Protein AF-A0A382R3S6-F1 (afdb_monomer_lite)

Organism: NCBI:txid408172

pLDDT: mean 88.77, std 9.71, range [55.34, 96.81]

Sequence (74 aa):
MNMWKSISDVIGNVQGIAVSLITLSIVLEVVFGSAVPFLSLGVIGNISSIVGDLGSQGLIGLITLGILWALWKK

Foldseek 3Di:
DPVVVVVVVVVVVVVVVVVVVLVVLVVCCVVPNCPDPVNVPPSVVVVVVLVVVLVVVPPVSVVVVVVVVVVVVD

Radius of gyration: 16.39 Å; chains: 1; bounding box: 41×19×43 Å

Structure (mmCIF, N/CA/C/O backbone):
data_AF-A0A382R3S6-F1
#
_entry.id   AF-A0A382R3S6-F1
#
loop_
_atom_site.group_PDB
_atom_site.id
_atom_site.type_symbol
_atom_site.label_atom_id
_atom_site.label_alt_id
_atom_site.label_comp_id
_atom_site.label_asym_id
_atom_site.label_entity_id
_atom_site.label_seq_id
_atom_site.pdbx_PDB_ins_code
_atom_site.Cartn_x
_atom_site.Cartn_y
_atom_site.Cartn_z
_atom_site.occupancy
_atom_site.B_iso_or_equiv
_atom_site.auth_seq_id
_atom_site.auth_comp_id
_atom_site.auth_asym_id
_atom_site.auth_atom_id
_atom_site.pdbx_PDB_model_num
ATOM 1 N N . MET A 1 1 ? 22.881 -7.011 23.353 1.00 65.00 1 MET A N 1
ATOM 2 C CA . MET A 1 1 ? 21.716 -6.586 22.550 1.00 65.00 1 MET A CA 1
ATOM 3 C C . MET A 1 1 ? 20.660 -7.661 22.686 1.00 65.00 1 MET A C 1
ATOM 5 O O . MET A 1 1 ? 20.949 -8.816 22.404 1.00 65.00 1 MET A O 1
ATOM 9 N N . ASN A 1 2 ? 19.501 -7.323 23.238 1.00 89.19 2 ASN A N 1
ATOM 10 C CA . ASN A 1 2 ? 18.440 -8.288 23.512 1.00 89.19 2 ASN A CA 1
ATOM 11 C C . ASN A 1 2 ? 17.909 -8.768 22.152 1.00 89.19 2 ASN A C 1
ATOM 13 O O . ASN A 1 2 ? 17.711 -7.927 21.277 1.00 89.19 2 ASN A O 1
ATOM 17 N N . MET A 1 3 ? 17.663 -10.069 21.959 1.00 90.31 3 MET A N 1
ATOM 18 C CA . MET A 1 3 ? 17.183 -10.622 20.674 1.00 90.31 3 MET A CA 1
ATOM 19 C C . MET A 1 3 ? 15.972 -9.858 20.117 1.00 90.31 3 MET A C 1
ATOM 21 O O . MET A 1 3 ? 15.880 -9.616 18.918 1.00 90.31 3 MET A O 1
ATOM 25 N N . TRP A 1 4 ? 15.100 -9.395 21.013 1.00 93.19 4 TRP A N 1
ATOM 26 C CA . TRP A 1 4 ? 13.969 -8.526 20.704 1.00 93.19 4 TRP A CA 1
ATOM 27 C C . TRP A 1 4 ? 14.354 -7.268 19.912 1.00 93.19 4 TRP A C 1
ATOM 29 O O . TRP A 1 4 ? 13.719 -6.950 18.912 1.00 93.19 4 TRP A O 1
ATOM 39 N N . LYS A 1 5 ? 15.431 -6.587 20.317 1.00 91.38 5 LYS A N 1
ATOM 40 C CA . LYS A 1 5 ? 15.912 -5.375 19.650 1.00 91.38 5 LYS A CA 1
ATOM 41 C C . LYS A 1 5 ? 16.493 -5.677 18.266 1.00 91.38 5 LYS A C 1
ATOM 43 O O . LYS A 1 5 ? 16.246 -4.937 17.327 1.00 91.38 5 LYS A O 1
ATOM 48 N N . SER A 1 6 ? 17.214 -6.786 18.109 1.00 92.88 6 SER A N 1
ATOM 49 C CA . SER A 1 6 ? 17.723 -7.198 16.793 1.00 92.88 6 SER A CA 1
ATOM 50 C C . SER A 1 6 ? 16.592 -7.511 15.812 1.00 92.88 6 SER A C 1
ATOM 52 O O . SER A 1 6 ? 16.672 -7.128 14.651 1.00 92.88 6 SER A O 1
ATOM 54 N N . ILE A 1 7 ? 15.526 -8.168 16.279 1.00 92.56 7 ILE A N 1
ATOM 55 C CA . IL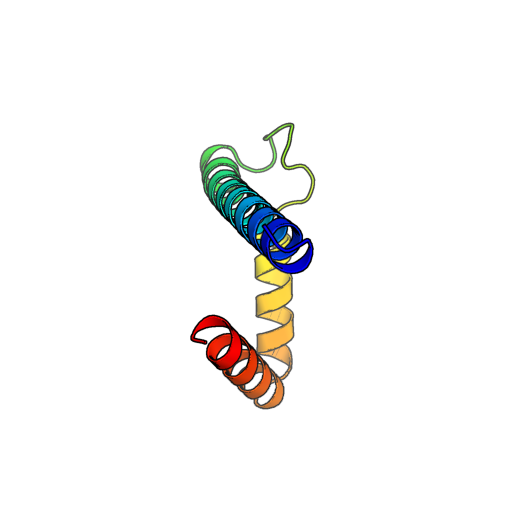E A 1 7 ? 14.352 -8.468 15.451 1.00 92.56 7 ILE A CA 1
ATOM 56 C C . ILE A 1 7 ? 13.628 -7.177 15.058 1.00 92.56 7 ILE A C 1
ATOM 58 O O . ILE A 1 7 ? 13.331 -6.993 13.879 1.00 92.56 7 ILE A O 1
ATOM 62 N N . SER A 1 8 ? 13.387 -6.262 16.005 1.00 91.94 8 SER A N 1
ATOM 63 C CA . SER A 1 8 ? 12.745 -4.980 15.690 1.00 91.94 8 SER A CA 1
ATOM 64 C C . SER A 1 8 ? 13.570 -4.148 14.709 1.00 91.94 8 SER A C 1
ATOM 66 O O . SER A 1 8 ? 13.013 -3.557 13.788 1.00 91.94 8 SER A O 1
ATOM 68 N N . ASP A 1 9 ? 14.896 -4.144 14.871 1.00 93.69 9 ASP A N 1
ATOM 69 C CA . ASP A 1 9 ? 15.804 -3.398 14.002 1.00 93.69 9 ASP A CA 1
ATOM 70 C C . ASP A 1 9 ? 15.816 -3.997 12.574 1.00 93.69 9 ASP A C 1
ATOM 72 O O . ASP A 1 9 ? 15.771 -3.255 11.592 1.00 93.69 9 ASP A O 1
ATOM 76 N N . VAL A 1 10 ? 15.789 -5.330 12.423 1.00 94.00 10 VAL A N 1
ATOM 77 C CA . VAL A 1 10 ? 15.667 -5.991 11.106 1.00 94.00 10 VAL A CA 1
ATOM 78 C C . VAL A 1 10 ? 14.331 -5.671 10.438 1.00 94.00 10 VAL A C 1
ATOM 80 O O . VAL A 1 10 ? 14.320 -5.315 9.262 1.00 94.00 10 VAL A O 1
ATOM 83 N N . ILE A 1 11 ? 13.216 -5.755 11.169 1.00 94.31 11 ILE A N 1
ATOM 84 C CA . ILE A 1 11 ? 11.884 -5.443 10.627 1.00 94.31 11 ILE A CA 1
ATOM 85 C C . ILE A 1 11 ? 11.830 -3.992 10.140 1.00 94.31 11 ILE A C 1
ATOM 87 O O . ILE A 1 11 ? 11.378 -3.748 9.023 1.00 94.31 11 ILE A O 1
ATOM 91 N N . GLY A 1 12 ? 12.344 -3.044 10.929 1.00 93.56 12 GLY A N 1
ATOM 92 C CA . GLY A 1 12 ? 12.392 -1.634 10.540 1.00 93.56 12 GLY A CA 1
ATOM 93 C C . GLY A 1 12 ? 13.213 -1.397 9.270 1.00 93.56 12 GLY A C 1
ATOM 94 O O . GLY A 1 12 ? 12.764 -0.699 8.361 1.00 93.56 12 GLY A O 1
ATOM 95 N N . ASN A 1 13 ? 14.381 -2.036 9.156 1.00 94.50 13 ASN A N 1
ATOM 96 C CA . ASN A 1 13 ? 15.223 -1.931 7.961 1.00 94.50 13 ASN A CA 1
ATOM 97 C C . ASN A 1 13 ? 14.548 -2.530 6.720 1.00 94.50 13 ASN A C 1
ATOM 99 O O . ASN A 1 13 ? 14.554 -1.916 5.653 1.00 94.50 13 ASN A O 1
ATOM 103 N N . VAL A 1 14 ? 13.931 -3.707 6.853 1.00 95.25 14 VAL A N 1
ATOM 104 C CA . VAL A 1 14 ? 13.206 -4.359 5.752 1.00 95.25 14 VAL A CA 1
ATOM 105 C C . VAL A 1 14 ? 12.002 -3.524 5.321 1.00 95.25 14 VAL A C 1
ATOM 107 O O . VAL A 1 14 ? 11.783 -3.358 4.123 1.00 95.25 14 VAL A O 1
ATOM 110 N N . GLN A 1 15 ? 11.259 -2.940 6.266 1.00 94.12 15 GLN A N 1
ATOM 111 C CA . GLN A 1 15 ? 10.165 -2.019 5.963 1.00 94.12 15 GLN A CA 1
ATOM 112 C C . GLN A 1 15 ? 10.663 -0.803 5.173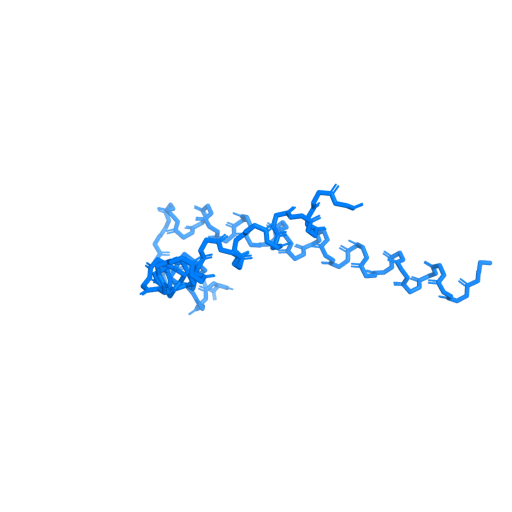 1.00 94.12 15 GLN A C 1
ATOM 114 O O . GLN A 1 15 ? 10.051 -0.442 4.168 1.00 94.12 15 GLN A O 1
ATOM 119 N N . GLY A 1 16 ? 11.781 -0.197 5.584 1.00 93.06 16 GLY A N 1
ATOM 120 C CA . GLY A 1 16 ? 12.390 0.920 4.860 1.00 93.06 16 GLY A CA 1
ATOM 121 C C . GLY A 1 16 ? 12.722 0.557 3.412 1.00 93.06 16 GLY A C 1
ATOM 122 O O . GLY A 1 16 ? 12.309 1.258 2.490 1.00 93.06 16 GLY A O 1
ATOM 123 N N . ILE A 1 17 ? 13.379 -0.589 3.205 1.00 93.50 17 ILE A N 1
ATOM 124 C CA . ILE A 1 17 ? 13.703 -1.100 1.865 1.00 93.50 17 ILE A CA 1
ATOM 125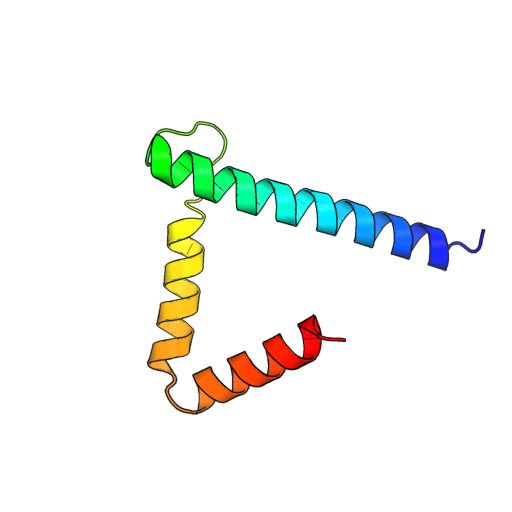 C C . ILE A 1 17 ? 12.424 -1.330 1.051 1.00 93.50 17 ILE A C 1
ATOM 127 O O . ILE A 1 17 ? 12.342 -0.884 -0.090 1.00 93.50 17 ILE A O 1
ATOM 131 N N . ALA A 1 18 ? 11.408 -1.973 1.628 1.00 90.75 18 ALA A N 1
ATOM 132 C CA . ALA A 1 18 ? 10.151 -2.251 0.939 1.00 90.75 18 ALA A CA 1
ATOM 133 C C . ALA A 1 18 ? 9.444 -0.965 0.474 1.00 90.75 18 ALA A C 1
ATOM 135 O O . ALA A 1 18 ? 9.024 -0.878 -0.679 1.00 90.75 18 ALA A O 1
ATOM 136 N N . VAL A 1 19 ? 9.368 0.061 1.328 1.00 92.56 19 VAL A N 1
ATOM 137 C CA . VAL A 1 19 ? 8.760 1.358 0.978 1.00 92.56 19 VAL A CA 1
ATOM 138 C C . VAL A 1 19 ? 9.552 2.065 -0.126 1.00 92.56 19 VAL A C 1
ATOM 140 O O . VAL A 1 19 ? 8.959 2.603 -1.066 1.00 92.56 19 VAL A O 1
ATOM 143 N N . SER A 1 20 ? 10.886 2.038 -0.062 1.00 92.06 20 SER A N 1
ATOM 144 C CA . SER A 1 20 ? 11.735 2.586 -1.126 1.00 92.06 20 SER A CA 1
ATOM 145 C C . SER A 1 20 ? 11.527 1.858 -2.454 1.00 92.06 20 SER A C 1
ATOM 147 O O . SER A 1 20 ? 11.428 2.512 -3.492 1.00 92.06 20 SER A O 1
ATOM 149 N N . LEU A 1 21 ? 11.397 0.529 -2.432 1.00 90.75 21 LEU A N 1
ATOM 150 C CA . LEU A 1 21 ? 11.122 -0.265 -3.628 1.00 90.75 21 LEU A CA 1
ATOM 151 C C . LEU A 1 21 ? 9.748 0.058 -4.219 1.00 90.75 21 LEU A C 1
ATOM 153 O O . LEU A 1 21 ? 9.661 0.260 -5.426 1.00 90.75 21 LEU A O 1
ATOM 157 N N . ILE A 1 22 ? 8.696 0.190 -3.403 1.00 90.75 22 ILE A N 1
ATOM 158 C CA . ILE A 1 22 ? 7.363 0.615 -3.872 1.00 90.75 22 ILE A CA 1
ATOM 159 C C . ILE A 1 22 ? 7.446 1.994 -4.536 1.00 90.75 22 ILE A C 1
ATOM 161 O O . ILE A 1 22 ? 6.938 2.183 -5.638 1.00 90.75 22 ILE A O 1
ATOM 165 N N . THR A 1 23 ? 8.137 2.943 -3.902 1.00 90.88 23 THR A N 1
ATOM 166 C CA . THR A 1 23 ? 8.284 4.310 -4.425 1.00 90.88 23 THR A CA 1
ATOM 167 C C . THR A 1 23 ? 9.020 4.319 -5.764 1.00 90.88 23 THR A C 1
ATOM 169 O O . THR A 1 23 ? 8.553 4.930 -6.723 1.00 90.88 23 THR A O 1
ATOM 172 N N . LEU A 1 24 ? 10.141 3.598 -5.857 1.00 91.12 24 LEU A N 1
ATOM 173 C CA . LEU A 1 24 ? 10.887 3.432 -7.103 1.00 91.12 24 LEU A CA 1
ATOM 174 C C . LEU A 1 24 ? 10.016 2.799 -8.193 1.00 91.12 24 LEU A C 1
ATOM 176 O O . LEU A 1 24 ? 10.053 3.229 -9.345 1.00 91.12 24 LEU A O 1
ATOM 180 N N . SER A 1 25 ? 9.213 1.806 -7.814 1.00 89.31 25 SER A N 1
ATOM 181 C CA . SER A 1 25 ? 8.335 1.094 -8.736 1.00 89.31 25 SER A CA 1
ATOM 182 C C . SER A 1 25 ? 7.313 2.026 -9.375 1.00 89.31 25 SER A C 1
ATOM 184 O O . SER A 1 25 ? 7.173 2.030 -10.592 1.00 89.31 25 SER A O 1
ATOM 186 N N . ILE A 1 26 ? 6.663 2.868 -8.566 1.00 90.06 26 ILE A N 1
ATOM 187 C CA . ILE A 1 26 ? 5.681 3.850 -9.041 1.00 90.06 26 ILE A CA 1
ATOM 188 C C . ILE A 1 26 ? 6.330 4.815 -10.039 1.00 90.06 26 ILE A C 1
ATOM 190 O O . ILE A 1 26 ? 5.778 5.050 -11.109 1.00 90.06 26 ILE A O 1
ATOM 194 N N . VAL A 1 27 ? 7.517 5.350 -9.728 1.00 90.62 27 VAL A N 1
ATOM 195 C CA . VAL A 1 27 ? 8.214 6.292 -10.624 1.00 90.62 27 VAL A CA 1
ATOM 196 C C . VAL A 1 27 ? 8.547 5.637 -11.965 1.00 90.62 27 VAL A C 1
ATOM 198 O O . VAL A 1 27 ? 8.314 6.231 -13.016 1.00 90.62 27 VAL A O 1
ATOM 201 N N . LEU A 1 28 ? 9.068 4.410 -11.947 1.00 89.44 28 LEU A N 1
ATOM 202 C CA . LEU A 1 28 ? 9.432 3.696 -13.170 1.00 89.44 28 LEU A CA 1
ATOM 203 C C . LEU A 1 28 ? 8.210 3.310 -14.009 1.00 89.44 28 LEU A C 1
ATOM 205 O O . 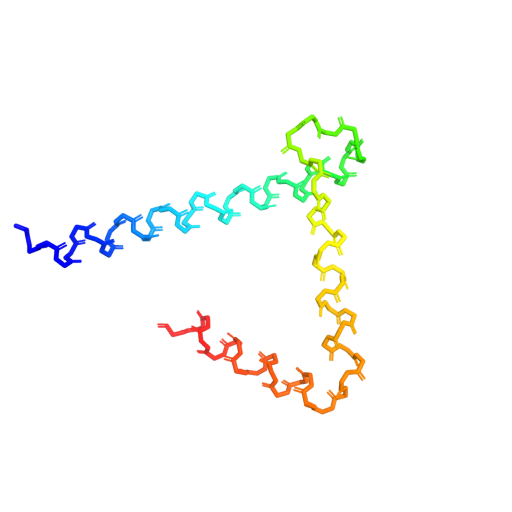LEU A 1 28 ? 8.252 3.463 -15.227 1.00 89.44 28 LEU A O 1
ATOM 209 N N . GLU A 1 29 ? 7.128 2.855 -13.375 1.00 88.00 29 GLU A N 1
ATOM 210 C CA . GLU A 1 29 ? 5.872 2.504 -14.050 1.00 88.00 29 GLU A CA 1
ATOM 211 C C . GLU A 1 29 ? 5.227 3.738 -14.708 1.00 88.00 29 GLU A C 1
ATOM 213 O O . GLU A 1 29 ? 4.712 3.640 -15.818 1.00 88.00 29 GLU A O 1
ATOM 218 N N . VAL A 1 30 ? 5.335 4.925 -14.097 1.00 88.44 30 VAL A N 1
ATOM 219 C CA . VAL A 1 30 ? 4.871 6.186 -14.709 1.00 88.44 30 VAL A CA 1
ATOM 220 C C . VAL A 1 30 ? 5.708 6.579 -15.931 1.00 88.44 30 VAL A C 1
ATOM 222 O O . VAL A 1 30 ? 5.152 7.028 -16.931 1.00 88.44 30 VAL A O 1
ATOM 225 N N . VAL A 1 31 ? 7.037 6.437 -15.866 1.00 89.19 31 VAL A N 1
ATOM 226 C CA . VAL A 1 31 ? 7.945 6.891 -16.938 1.00 89.19 31 VAL A CA 1
ATOM 227 C C . VAL A 1 31 ? 7.973 5.924 -18.121 1.00 89.19 31 VAL A C 1
ATOM 229 O O . VAL A 1 31 ? 7.983 6.356 -19.272 1.00 89.19 31 VAL A O 1
ATOM 232 N N . PHE A 1 32 ? 8.011 4.620 -17.850 1.00 86.62 32 PHE A N 1
ATOM 233 C CA . PHE A 1 32 ? 8.230 3.582 -18.860 1.00 86.62 32 PHE A CA 1
ATOM 234 C C . PHE A 1 32 ? 6.995 2.707 -19.122 1.00 86.62 32 PHE A C 1
ATOM 236 O O . PHE A 1 32 ? 7.021 1.871 -20.027 1.00 86.62 32 PHE A O 1
ATOM 243 N N . GLY A 1 33 ? 5.912 2.876 -18.360 1.00 79.69 33 GLY A N 1
ATOM 244 C CA . GLY A 1 33 ? 4.717 2.041 -18.466 1.00 79.69 33 GLY A CA 1
ATOM 245 C C . GLY A 1 33 ? 4.949 0.601 -17.993 1.00 79.69 33 GLY A C 1
ATOM 246 O O . GLY A 1 33 ? 5.802 0.320 -17.152 1.00 79.69 33 GLY A O 1
ATOM 247 N N . SER A 1 34 ? 4.206 -0.344 -18.575 1.00 71.00 34 SER A N 1
ATOM 248 C CA . SER A 1 34 ? 4.216 -1.772 -18.208 1.00 71.00 34 SER A CA 1
ATOM 249 C C . SER A 1 34 ? 5.483 -2.540 -18.619 1.00 71.00 34 SER A C 1
ATOM 251 O O . SER A 1 34 ? 5.556 -3.751 -18.430 1.00 71.00 34 SER A O 1
ATOM 253 N N . ALA A 1 35 ? 6.470 -1.872 -19.218 1.00 70.19 35 ALA A N 1
ATOM 254 C CA . ALA A 1 35 ? 7.665 -2.498 -19.784 1.00 70.19 35 ALA A CA 1
ATOM 255 C C . ALA A 1 35 ? 8.813 -2.695 -18.772 1.00 70.19 35 ALA A C 1
ATOM 257 O O . ALA A 1 35 ? 9.922 -3.052 -19.171 1.00 70.19 35 ALA A O 1
ATOM 258 N N . VAL A 1 36 ? 8.590 -2.459 -17.473 1.00 70.38 36 VAL A N 1
ATOM 259 C CA . VAL A 1 36 ? 9.656 -2.549 -16.464 1.00 70.38 36 VAL A CA 1
ATOM 260 C C . VAL A 1 36 ? 9.882 -4.016 -16.033 1.00 70.38 36 VAL A C 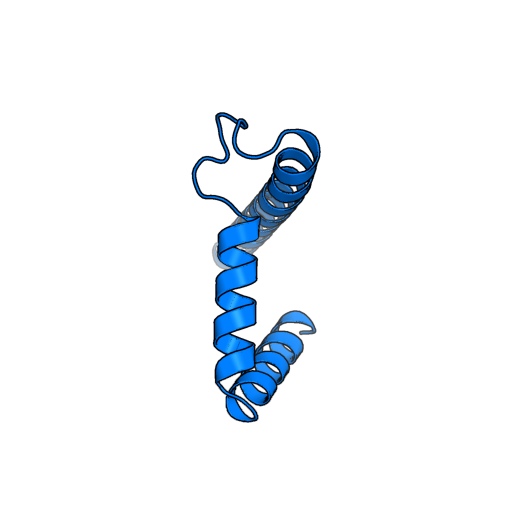1
ATOM 262 O O . VAL A 1 36 ? 9.002 -4.604 -15.401 1.00 70.38 36 VAL A O 1
ATOM 265 N N . PRO A 1 37 ? 11.062 -4.623 -16.302 1.00 65.19 37 PRO A N 1
ATOM 266 C CA . PRO A 1 37 ? 11.279 -6.078 -16.197 1.00 65.19 37 PRO A CA 1
ATOM 267 C C . PRO A 1 37 ? 11.122 -6.683 -14.796 1.00 65.19 37 PRO A C 1
ATOM 269 O O . PRO A 1 37 ? 10.896 -7.881 -14.659 1.00 65.19 37 PRO A O 1
ATOM 272 N N . PHE A 1 38 ? 11.272 -5.872 -13.753 1.00 67.00 38 PHE A N 1
ATOM 273 C CA . PHE A 1 38 ? 11.230 -6.294 -12.350 1.00 67.00 38 PHE A CA 1
ATOM 274 C C . PHE A 1 38 ? 9.941 -5.860 -11.630 1.00 67.00 38 PHE A C 1
ATOM 276 O O . PHE A 1 38 ? 9.800 -6.117 -10.438 1.00 67.00 38 PHE A O 1
ATOM 283 N N . LEU A 1 39 ? 8.991 -5.237 -12.342 1.00 66.25 39 LEU A N 1
ATOM 284 C CA . LEU A 1 39 ? 7.742 -4.687 -11.790 1.00 66.25 39 LEU A CA 1
ATOM 285 C C . LEU A 1 39 ? 6.492 -5.308 -12.428 1.00 66.25 39 LEU A C 1
ATOM 287 O O . LEU A 1 39 ? 5.481 -4.636 -12.624 1.00 66.25 39 LEU A O 1
ATOM 291 N N . SER A 1 40 ? 6.539 -6.601 -12.751 1.00 60.50 40 SER A N 1
ATOM 292 C CA . SER A 1 40 ? 5.464 -7.299 -13.477 1.00 60.50 40 SER A CA 1
ATOM 293 C C . SER A 1 40 ? 4.112 -7.361 -12.748 1.00 60.50 40 SER A C 1
ATOM 295 O O . SER A 1 40 ? 3.128 -7.789 -13.344 1.00 60.50 40 SER A O 1
ATOM 297 N N . LEU A 1 41 ? 4.044 -6.939 -11.480 1.00 68.19 41 LEU A N 1
ATOM 298 C CA . LEU A 1 41 ? 2.837 -6.984 -10.649 1.00 68.19 41 LEU A CA 1
ATOM 299 C C . LEU A 1 41 ? 2.028 -5.675 -10.616 1.00 68.19 41 LEU A C 1
ATOM 301 O O . LEU A 1 41 ? 1.056 -5.624 -9.869 1.00 68.19 41 LEU A O 1
ATOM 305 N N . GLY A 1 42 ? 2.391 -4.646 -11.396 1.00 82.50 42 GLY A N 1
ATOM 306 C CA . GLY A 1 42 ? 1.597 -3.414 -11.565 1.00 82.50 42 GLY A CA 1
ATOM 307 C C . GLY A 1 42 ? 1.257 -2.722 -10.241 1.00 82.50 42 GLY A C 1
ATOM 308 O O . GLY A 1 42 ? 0.148 -2.853 -9.717 1.00 82.50 42 GLY A O 1
ATOM 309 N N . VAL A 1 43 ? 2.214 -1.984 -9.672 1.00 88.69 43 VAL A N 1
ATOM 310 C CA . VAL A 1 43 ? 2.072 -1.395 -8.329 1.00 88.69 43 VAL A CA 1
ATOM 311 C C . VAL A 1 43 ? 0.966 -0.348 -8.312 1.00 88.69 43 VAL A C 1
ATOM 313 O O . VAL A 1 43 ? 0.161 -0.321 -7.380 1.00 88.69 43 VAL A O 1
ATOM 316 N N . ILE A 1 44 ? 0.882 0.473 -9.360 1.00 89.31 44 ILE A N 1
ATOM 317 C CA . ILE A 1 44 ? -0.169 1.488 -9.482 1.00 89.31 44 ILE A CA 1
ATOM 318 C C . ILE A 1 44 ? -1.539 0.815 -9.569 1.00 89.31 44 ILE A C 1
ATOM 320 O O . ILE A 1 44 ? -2.453 1.217 -8.855 1.00 89.31 44 ILE A O 1
ATOM 324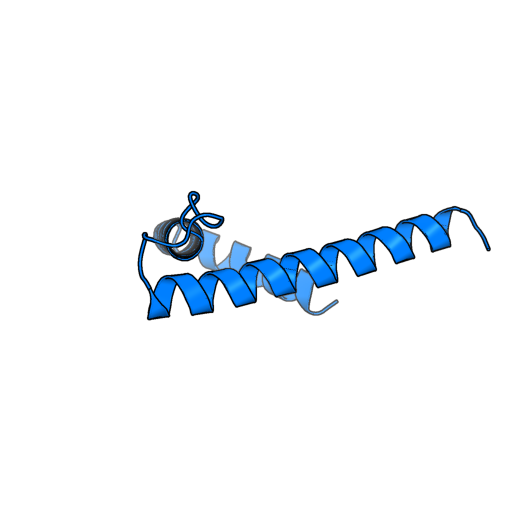 N N . GLY A 1 45 ? -1.665 -0.253 -10.362 1.00 90.06 45 GLY A N 1
ATOM 325 C CA . GLY A 1 45 ? -2.905 -1.026 -10.478 1.00 90.06 45 GLY A CA 1
ATOM 326 C C . GLY A 1 45 ? -3.387 -1.584 -9.136 1.00 90.06 45 GLY A C 1
ATOM 327 O O . GLY A 1 45 ? -4.557 -1.424 -8.787 1.00 90.06 45 GLY A O 1
ATOM 328 N N . ASN A 1 46 ? -2.480 -2.154 -8.339 1.00 91.00 46 ASN A N 1
ATOM 329 C CA . ASN A 1 46 ? -2.813 -2.665 -7.006 1.00 91.00 46 ASN A CA 1
ATOM 330 C C . ASN A 1 46 ? -3.278 -1.547 -6.061 1.00 91.00 46 ASN A C 1
ATOM 332 O O . ASN A 1 46 ? -4.279 -1.707 -5.362 1.00 91.00 46 ASN A O 1
ATOM 336 N N . ILE A 1 47 ? -2.594 -0.397 -6.062 1.00 91.25 47 ILE A N 1
ATOM 337 C CA . ILE A 1 47 ? -2.993 0.768 -5.255 1.00 91.25 47 ILE A CA 1
ATOM 338 C C . ILE A 1 47 ? -4.365 1.281 -5.703 1.00 91.25 47 ILE A C 1
ATOM 340 O O . ILE A 1 47 ? -5.234 1.524 -4.867 1.00 91.25 47 ILE A O 1
ATOM 344 N N . SER A 1 48 ? -4.586 1.415 -7.011 1.00 92.88 48 SER A N 1
ATOM 345 C CA . SER A 1 48 ? -5.865 1.852 -7.570 1.00 92.88 48 SER A CA 1
ATOM 346 C C . SER A 1 48 ? -7.006 0.900 -7.216 1.00 92.88 48 SER A C 1
ATOM 348 O O . SER A 1 48 ? -8.092 1.379 -6.895 1.00 92.88 48 SER A O 1
ATOM 350 N N . SER A 1 49 ? -6.765 -0.416 -7.202 1.00 95.06 49 SER A N 1
ATOM 351 C CA . SER A 1 49 ? -7.756 -1.403 -6.757 1.00 95.06 49 SER A CA 1
ATOM 352 C C . SER A 1 49 ? -8.128 -1.196 -5.292 1.00 95.06 49 SER A C 1
ATOM 354 O O . SER A 1 49 ? -9.307 -1.081 -4.981 1.00 95.06 49 SER A O 1
ATOM 356 N N . ILE A 1 50 ? -7.139 -1.054 -4.402 1.00 94.12 50 ILE A N 1
ATOM 357 C CA . ILE A 1 50 ? -7.384 -0.822 -2.969 1.00 94.12 50 ILE A CA 1
ATOM 358 C C . ILE A 1 50 ? -8.180 0.471 -2.754 1.00 94.12 50 ILE A C 1
ATOM 360 O O . ILE A 1 50 ? -9.125 0.503 -1.967 1.00 94.12 50 ILE A O 1
ATOM 364 N N . VAL A 1 51 ? -7.817 1.550 -3.453 1.00 94.25 51 VAL A N 1
ATOM 365 C CA . VAL A 1 51 ? -8.538 2.828 -3.368 1.00 94.25 51 VAL A CA 1
ATOM 366 C C . VAL A 1 51 ? -9.970 2.687 -3.890 1.00 94.25 51 VAL A C 1
ATOM 368 O O . VAL A 1 51 ? -10.892 3.219 -3.273 1.00 94.25 51 VAL A O 1
ATOM 371 N N . GLY A 1 52 ? -10.172 1.954 -4.988 1.00 96.56 52 GLY A N 1
ATOM 372 C CA . GLY A 1 52 ? -11.495 1.650 -5.531 1.00 96.56 52 GLY A CA 1
ATOM 373 C C . GLY A 1 52 ? -12.356 0.857 -4.549 1.00 96.56 52 GLY A C 1
ATOM 374 O O . GLY A 1 52 ? -13.495 1.246 -4.282 1.00 96.56 52 GLY A O 1
ATOM 375 N N . ASP A 1 53 ? -11.788 -0.187 -3.944 1.00 95.75 53 ASP A N 1
ATOM 376 C CA . ASP A 1 53 ? -12.453 -1.003 -2.931 1.00 95.75 53 ASP A CA 1
ATOM 377 C C . ASP A 1 53 ? -12.879 -0.133 -1.749 1.00 95.75 53 ASP A C 1
ATOM 379 O O . ASP A 1 53 ? -14.056 -0.113 -1.396 1.00 95.75 53 ASP A O 1
ATOM 383 N N . LEU A 1 54 ? -11.970 0.673 -1.193 1.00 95.44 54 LEU A N 1
ATOM 384 C CA . LEU A 1 54 ? -12.283 1.580 -0.086 1.00 95.44 54 LEU A CA 1
ATOM 385 C C . LEU A 1 54 ? -13.341 2.627 -0.467 1.00 95.44 54 LEU A C 1
ATOM 387 O O . LEU A 1 54 ? -14.238 2.899 0.329 1.00 95.44 54 LEU A O 1
ATOM 391 N N . GLY A 1 55 ? -13.288 3.185 -1.678 1.00 94.06 55 GLY A N 1
ATOM 392 C CA . GLY A 1 55 ? -14.289 4.135 -2.169 1.00 94.06 55 GLY A CA 1
ATOM 393 C C . GLY A 1 55 ? -15.682 3.518 -2.332 1.00 94.06 55 GLY A C 1
ATOM 394 O O . GLY A 1 55 ? -16.684 4.165 -2.027 1.00 94.06 55 GLY A O 1
ATOM 395 N N . SER A 1 56 ? -15.756 2.251 -2.751 1.00 96.81 56 SER A N 1
ATOM 396 C CA . SER A 1 56 ? -17.021 1.534 -2.967 1.00 96.81 56 SER A CA 1
ATOM 397 C C . SER A 1 56 ? -17.780 1.200 -1.674 1.00 96.81 56 SER A C 1
ATOM 399 O O . SER A 1 56 ? -18.997 1.034 -1.700 1.00 96.81 56 SER A O 1
ATOM 401 N N . GLN A 1 57 ? -17.087 1.151 -0.530 1.00 95.44 57 GLN A N 1
ATOM 402 C CA . GLN A 1 57 ? -17.665 0.808 0.778 1.00 95.44 57 GLN A CA 1
ATOM 403 C C . GLN A 1 57 ? -18.315 2.002 1.510 1.00 95.44 57 GLN A C 1
ATOM 405 O O . GLN A 1 57 ? -18.827 1.848 2.623 1.00 95.44 57 GLN A O 1
ATOM 410 N N . GLY A 1 58 ? -18.280 3.213 0.938 1.00 92.88 58 GLY A N 1
ATOM 411 C CA . GLY A 1 58 ? -18.883 4.410 1.536 1.00 92.88 58 GLY A CA 1
ATOM 412 C C . GLY A 1 58 ? -18.311 4.747 2.922 1.00 92.88 58 GLY A C 1
ATOM 413 O O . GLY A 1 58 ? -17.101 4.908 3.086 1.00 92.88 58 GLY A O 1
ATOM 414 N N . LEU A 1 59 ? -19.175 4.848 3.942 1.00 95.56 59 LEU A N 1
ATOM 415 C CA . LEU A 1 59 ? -18.766 5.208 5.310 1.00 95.56 59 LEU A CA 1
ATOM 416 C C . LEU A 1 59 ? -17.770 4.207 5.916 1.00 95.56 59 LEU A C 1
ATOM 418 O O . LEU A 1 59 ? -16.845 4.612 6.617 1.00 95.56 59 LEU A O 1
ATOM 422 N N . ILE A 1 60 ? -17.929 2.913 5.629 1.00 96.56 60 ILE A N 1
ATOM 423 C CA . ILE A 1 60 ? -17.033 1.869 6.146 1.00 96.56 60 ILE A CA 1
ATOM 424 C C . ILE A 1 60 ? -15.623 2.063 5.581 1.00 96.56 60 ILE A C 1
ATOM 426 O O . ILE A 1 60 ? -14.646 1.956 6.319 1.00 96.56 60 ILE A O 1
ATOM 430 N N . GLY A 1 61 ? -15.511 2.438 4.304 1.00 96.19 61 GLY A N 1
ATOM 431 C CA . GLY A 1 61 ? -14.231 2.770 3.680 1.00 96.19 61 GLY A CA 1
ATOM 432 C C . GLY A 1 61 ? -13.516 3.929 4.374 1.00 96.19 61 GLY A C 1
ATOM 433 O O . GLY A 1 61 ? -12.324 3.836 4.667 1.00 96.19 61 GLY A O 1
ATOM 434 N N . LEU A 1 62 ? -14.251 4.992 4.720 1.00 95.75 62 LEU A N 1
ATOM 435 C CA . LEU A 1 62 ? -13.706 6.137 5.460 1.00 95.75 62 LEU A CA 1
ATOM 436 C C . LEU A 1 62 ? -13.253 5.761 6.875 1.00 95.75 62 LEU A C 1
ATOM 438 O O . LEU A 1 62 ? -12.205 6.222 7.325 1.00 95.75 62 LEU A O 1
ATOM 442 N N . ILE A 1 63 ? -14.009 4.905 7.568 1.00 96.75 63 ILE A N 1
ATOM 443 C CA . ILE A 1 63 ? -13.619 4.392 8.887 1.00 96.75 63 ILE A CA 1
ATOM 444 C C . ILE A 1 63 ? -12.319 3.590 8.775 1.00 96.75 63 ILE A C 1
ATOM 446 O O . ILE A 1 63 ? -11.390 3.828 9.549 1.00 96.75 63 ILE A O 1
ATOM 450 N N . THR A 1 64 ? -12.213 2.696 7.789 1.00 96.44 64 THR A N 1
ATOM 451 C CA . THR A 1 64 ? -10.989 1.923 7.542 1.00 96.44 64 THR A CA 1
ATOM 452 C C . THR A 1 64 ? -9.797 2.842 7.271 1.00 96.44 64 THR A C 1
ATOM 454 O O . THR A 1 64 ? -8.747 2.669 7.888 1.00 96.44 64 THR A O 1
ATOM 457 N N . LEU A 1 65 ? -9.958 3.866 6.425 1.00 94.75 65 LEU A N 1
ATOM 458 C CA . LEU A 1 65 ? -8.915 4.870 6.182 1.00 94.75 65 LEU A CA 1
ATOM 459 C C . LEU A 1 65 ? -8.505 5.605 7.467 1.00 94.75 65 LEU A C 1
ATOM 461 O O . LEU A 1 65 ? -7.314 5.783 7.715 1.00 94.75 65 LEU A O 1
ATOM 465 N N . GLY A 1 66 ? -9.470 5.986 8.308 1.00 95.50 66 GLY A N 1
ATOM 466 C CA . GLY A 1 66 ? -9.209 6.631 9.596 1.00 95.50 66 GLY A CA 1
ATOM 467 C C . GLY A 1 66 ? -8.397 5.752 10.553 1.00 95.50 66 GLY A C 1
ATOM 468 O O . GLY A 1 66 ? -7.463 6.239 11.193 1.00 95.50 66 GLY A O 1
ATOM 469 N N . ILE A 1 67 ? -8.699 4.451 10.613 1.00 95.81 67 ILE A N 1
ATOM 470 C CA . ILE A 1 67 ? -7.948 3.480 11.422 1.00 95.81 67 ILE A CA 1
ATOM 471 C C . ILE A 1 67 ? -6.520 3.323 10.888 1.00 95.81 67 ILE A C 1
ATOM 473 O O . ILE A 1 67 ? -5.567 3.417 11.662 1.00 95.81 67 ILE A O 1
ATOM 477 N N . LEU A 1 68 ? -6.356 3.124 9.576 1.00 94.31 68 LEU A N 1
ATOM 478 C CA . LEU A 1 68 ? -5.036 2.991 8.949 1.00 94.31 68 LEU A CA 1
ATOM 479 C C . LEU A 1 68 ? -4.172 4.237 9.184 1.00 94.31 68 LEU A C 1
ATOM 481 O O . LEU A 1 68 ? -2.996 4.122 9.529 1.00 94.31 68 LEU A O 1
ATOM 485 N N . TRP A 1 69 ? -4.762 5.428 9.070 1.00 95.19 69 TRP A N 1
ATOM 486 C CA . TRP A 1 69 ? -4.070 6.686 9.336 1.00 95.19 69 TRP A CA 1
ATOM 487 C C . TRP A 1 69 ? -3.641 6.825 10.803 1.00 95.19 69 TRP A C 1
ATOM 489 O O . TRP A 1 69 ? -2.517 7.246 11.084 1.00 95.19 69 TRP A O 1
ATOM 499 N N . ALA A 1 70 ? -4.497 6.423 11.747 1.00 95.69 70 ALA A N 1
ATOM 500 C CA . ALA A 1 70 ? -4.169 6.432 13.171 1.00 95.69 70 ALA A CA 1
ATOM 501 C C . ALA A 1 70 ? -3.024 5.465 13.524 1.00 95.69 70 ALA A C 1
ATOM 503 O O . ALA A 1 70 ? -2.224 5.778 14.406 1.00 95.69 70 ALA A O 1
ATOM 504 N N . LEU A 1 71 ? -2.925 4.320 12.834 1.00 92.75 71 LEU A N 1
ATOM 505 C CA . LEU A 1 71 ? -1.819 3.371 12.993 1.00 92.75 71 LEU A CA 1
ATOM 506 C C . LEU A 1 71 ? -0.506 3.913 12.424 1.00 92.75 71 LEU A C 1
ATOM 508 O O . LEU A 1 71 ? 0.527 3.749 13.057 1.00 92.75 71 LEU A O 1
ATOM 512 N N . TRP A 1 72 ? -0.541 4.572 11.263 1.00 87.94 72 TRP A N 1
ATOM 513 C CA . TRP A 1 72 ? 0.664 5.131 10.641 1.00 87.94 72 TRP A CA 1
ATOM 514 C C . TRP A 1 72 ? 1.265 6.300 11.431 1.00 87.94 72 TRP A C 1
ATOM 516 O O . TRP A 1 72 ? 2.478 6.480 11.448 1.00 87.94 72 TRP A O 1
ATOM 526 N N . LYS A 1 73 ? 0.425 7.108 12.087 1.00 87.31 73 LYS A N 1
ATOM 527 C CA . LYS A 1 73 ? 0.871 8.268 12.873 1.00 87.31 73 LYS A CA 1
ATOM 528 C C . LYS A 1 73 ? 1.533 7.882 14.212 1.00 87.31 73 LYS A C 1
ATOM 530 O O . LYS A 1 73 ? 2.123 8.749 14.857 1.00 87.31 73 LYS A O 1
ATOM 535 N N . LYS A 1 74 ? 1.371 6.640 14.671 1.00 55.34 74 LYS A N 1
ATOM 536 C CA . LYS A 1 74 ? 1.825 6.167 15.984 1.00 55.34 74 LYS A CA 1
ATOM 537 C C . LYS A 1 74 ? 3.213 5.542 15.908 1.00 55.34 74 LYS A C 1
ATOM 539 O O . LYS A 1 74 ? 3.986 5.788 16.859 1.00 55.34 74 LYS A O 1
#

Secondary structure (DSSP, 8-state):
--HHHHHHHHHHHHHHHHHHHHHHHHHHHHHHGGG-TT-TT-HHHHHHHHHHHHHHTTHHHHHHHHHHHHHHT-